Protein AF-A0A2V6CFI1-F1 (afdb_monomer_lite)

pLDDT: mean 78.22, std 7.59, range [49.97, 93.25]

Structure (mmCIF, N/CA/C/O backbone):
data_AF-A0A2V6CFI1-F1
#
_entry.id   AF-A0A2V6CFI1-F1
#
loop_
_atom_site.group_PDB
_atom_site.id
_atom_site.type_symbol
_atom_site.label_atom_id
_atom_site.label_alt_id
_atom_site.label_comp_id
_atom_site.label_asym_id
_atom_site.label_entity_id
_atom_site.label_seq_id
_atom_site.pdbx_PDB_ins_code
_atom_site.Cartn_x
_atom_site.Cartn_y
_atom_site.Cartn_z
_atom_site.occupancy
_atom_site.B_iso_or_equiv
_atom_site.auth_seq_id
_atom_site.auth_comp_id
_atom_site.auth_asym_id
_atom_site.auth_atom_id
_atom_site.pdbx_PDB_model_num
ATOM 1 N N . MET A 1 1 ? 37.613 -8.084 -34.112 1.00 51.12 1 MET A N 1
ATOM 2 C CA . MET A 1 1 ? 37.275 -7.897 -32.683 1.00 51.12 1 MET A CA 1
ATOM 3 C C . MET A 1 1 ? 35.882 -8.469 -32.490 1.00 51.12 1 MET A C 1
ATOM 5 O O . MET A 1 1 ? 34.967 -8.043 -33.179 1.00 51.12 1 MET A O 1
ATOM 9 N N . GLY A 1 2 ? 35.805 -9.615 -31.811 1.00 62.12 2 GLY A N 1
ATOM 10 C CA . GLY A 1 2 ? 34.852 -10.686 -32.124 1.00 62.12 2 GLY A CA 1
ATOM 11 C C . GLY A 1 2 ? 33.479 -10.558 -31.468 1.00 62.12 2 GLY A C 1
ATOM 12 O O . GLY A 1 2 ? 33.354 -10.073 -30.350 1.00 62.12 2 GLY A O 1
ATOM 13 N N . ASN A 1 3 ? 32.463 -11.115 -32.134 1.00 74.31 3 ASN A N 1
ATOM 14 C CA . ASN A 1 3 ? 31.070 -11.221 -31.670 1.00 74.31 3 ASN A CA 1
ATOM 15 C C . ASN A 1 3 ? 30.929 -11.716 -30.215 1.00 74.31 3 ASN A C 1
ATOM 17 O O . ASN A 1 3 ? 29.960 -11.390 -29.536 1.00 74.31 3 ASN A O 1
ATOM 21 N N . ARG A 1 4 ? 31.909 -12.483 -29.720 1.00 77.31 4 ARG A N 1
ATOM 22 C CA . ARG A 1 4 ? 31.962 -12.994 -28.346 1.00 77.31 4 ARG A CA 1
ATOM 23 C C . ARG A 1 4 ? 32.198 -11.894 -27.304 1.00 77.31 4 ARG A C 1
ATOM 25 O O . ARG A 1 4 ? 31.591 -11.955 -26.243 1.00 77.31 4 ARG A O 1
ATOM 32 N N . GLU A 1 5 ? 33.015 -10.885 -27.605 1.00 81.44 5 GLU A N 1
ATOM 33 C CA . GLU A 1 5 ? 33.216 -9.737 -26.708 1.00 81.44 5 GLU A CA 1
ATOM 34 C C . GLU A 1 5 ? 31.976 -8.846 -26.675 1.00 81.44 5 GLU A C 1
ATOM 36 O O . GLU A 1 5 ? 31.532 -8.486 -25.594 1.00 81.44 5 GLU A O 1
ATOM 41 N N . LEU A 1 6 ? 31.335 -8.599 -27.825 1.00 82.50 6 LEU A N 1
ATOM 42 C CA . LEU A 1 6 ? 30.073 -7.849 -27.884 1.00 82.50 6 LEU A CA 1
ATOM 43 C C . LEU A 1 6 ? 28.962 -8.522 -27.063 1.00 82.50 6 LEU A C 1
ATOM 45 O O . LEU A 1 6 ? 28.246 -7.841 -26.333 1.00 82.50 6 LEU A O 1
ATOM 49 N N . LEU A 1 7 ? 28.848 -9.854 -27.131 1.00 84.19 7 LEU A N 1
ATOM 50 C CA . LEU A 1 7 ? 27.891 -10.622 -26.326 1.00 84.19 7 LEU A CA 1
ATOM 51 C C . LEU A 1 7 ? 28.195 -10.543 -24.824 1.00 84.19 7 LEU A C 1
ATOM 53 O O . LEU A 1 7 ? 27.274 -10.390 -24.024 1.00 84.19 7 LEU A O 1
ATOM 57 N N . ILE A 1 8 ? 29.471 -10.620 -24.433 1.00 88.00 8 ILE A N 1
ATOM 58 C CA . ILE A 1 8 ? 29.876 -10.525 -23.025 1.00 88.00 8 ILE A CA 1
ATOM 59 C C . ILE A 1 8 ? 29.649 -9.103 -22.498 1.00 88.00 8 ILE A C 1
ATOM 61 O O . ILE A 1 8 ? 29.050 -8.944 -21.438 1.00 88.00 8 ILE A O 1
ATOM 65 N N . THR A 1 9 ? 30.045 -8.063 -23.237 1.00 87.88 9 THR A N 1
ATOM 66 C CA . THR A 1 9 ? 29.828 -6.663 -22.846 1.00 87.88 9 THR A CA 1
ATOM 67 C C . THR A 1 9 ? 28.337 -6.336 -22.758 1.00 87.88 9 THR A C 1
ATOM 69 O O . THR A 1 9 ? 27.906 -5.749 -21.767 1.00 87.88 9 THR A O 1
ATOM 72 N N . ALA A 1 10 ? 27.525 -6.771 -23.727 1.00 86.06 10 ALA A N 1
ATOM 73 C CA . ALA A 1 10 ? 26.072 -6.611 -23.674 1.00 86.06 10 ALA A CA 1
ATOM 74 C C . ALA A 1 10 ? 25.453 -7.363 -22.483 1.00 86.06 10 ALA A C 1
ATOM 76 O O . ALA A 1 10 ? 24.592 -6.818 -21.793 1.00 86.06 10 ALA A O 1
ATOM 77 N N . GLY A 1 11 ? 25.927 -8.581 -22.195 1.00 89.06 11 GLY A N 1
ATOM 78 C CA . GLY A 1 11 ? 25.495 -9.366 -21.038 1.00 89.06 11 GLY A CA 1
ATOM 79 C C . GLY A 1 11 ? 25.822 -8.687 -19.707 1.00 89.06 11 GLY A C 1
ATOM 80 O O . GLY A 1 11 ? 24.958 -8.585 -18.839 1.00 89.06 11 GLY A O 1
ATOM 81 N N . VAL A 1 12 ? 27.036 -8.151 -19.557 1.00 92.50 12 VAL A N 1
ATOM 82 C CA . VAL A 1 12 ? 27.448 -7.413 -18.353 1.00 92.50 12 VAL A CA 1
ATOM 83 C C . VAL A 1 12 ? 26.624 -6.136 -18.186 1.00 92.50 12 VAL A C 1
ATOM 85 O O . VAL A 1 12 ? 26.126 -5.885 -17.091 1.00 92.50 12 VAL A O 1
ATOM 88 N N . ILE A 1 13 ? 26.407 -5.365 -19.257 1.00 92.94 13 ILE A N 1
ATOM 89 C CA . ILE A 1 13 ? 25.560 -4.161 -19.217 1.00 92.94 13 ILE A CA 1
ATOM 90 C C . ILE A 1 13 ? 24.130 -4.519 -18.798 1.00 92.94 13 ILE A C 1
ATOM 92 O O . ILE A 1 13 ? 23.557 -3.838 -17.948 1.00 92.94 13 ILE A O 1
ATOM 96 N N . ALA A 1 14 ? 23.563 -5.600 -19.340 1.00 89.69 14 ALA A N 1
ATOM 97 C CA . ALA A 1 14 ? 22.226 -6.056 -18.975 1.00 89.69 14 ALA A CA 1
ATOM 98 C C . ALA A 1 14 ? 22.143 -6.464 -17.495 1.00 89.69 14 ALA A C 1
ATOM 100 O O . ALA A 1 14 ? 21.217 -6.049 -16.801 1.00 89.69 14 ALA A O 1
ATOM 101 N N . ILE A 1 15 ? 23.123 -7.219 -16.985 1.00 92.31 15 ILE A N 1
ATOM 102 C CA . ILE A 1 15 ? 23.173 -7.631 -15.573 1.00 92.31 15 ILE A CA 1
ATOM 103 C C . ILE A 1 15 ? 23.301 -6.412 -14.656 1.00 92.31 15 ILE A C 1
ATOM 105 O O . ILE A 1 15 ? 22.546 -6.289 -13.693 1.00 92.31 15 ILE A O 1
ATOM 109 N N . VAL A 1 16 ? 24.212 -5.486 -14.962 1.00 93.25 16 VAL A N 1
ATOM 110 C CA . VAL A 1 16 ? 24.395 -4.257 -14.176 1.00 93.25 16 VAL A CA 1
ATOM 111 C C . VAL A 1 16 ? 23.125 -3.405 -14.206 1.00 93.25 16 VAL A C 1
ATOM 113 O O . VAL A 1 16 ? 22.685 -2.931 -13.160 1.00 93.25 16 VAL A O 1
ATOM 116 N N . GLY A 1 17 ? 22.485 -3.266 -15.369 1.00 90.25 17 GLY A N 1
ATOM 117 C CA . GLY A 1 17 ? 21.214 -2.557 -15.512 1.00 90.25 17 GLY A CA 1
ATOM 118 C C . GLY A 1 17 ? 20.085 -3.191 -14.697 1.00 90.25 17 GLY A C 1
ATOM 119 O O . GLY A 1 17 ? 19.342 -2.483 -14.015 1.00 90.25 17 GLY A O 1
ATOM 120 N N . LEU A 1 18 ? 19.985 -4.524 -14.696 1.00 89.69 18 LEU A N 1
ATOM 121 C CA . LEU A 1 18 ? 19.015 -5.260 -13.883 1.00 89.69 18 LEU A CA 1
ATOM 122 C C . LEU A 1 18 ? 19.271 -5.074 -12.386 1.00 89.69 18 LEU A C 1
ATOM 124 O O . LEU A 1 18 ? 18.323 -4.845 -11.634 1.00 89.69 18 LEU A O 1
ATOM 128 N N . LEU A 1 19 ? 20.528 -5.137 -11.943 1.00 92.00 19 LEU A N 1
ATOM 129 C CA . LEU A 1 19 ? 20.889 -4.904 -10.544 1.00 92.00 19 LEU A CA 1
ATOM 130 C C . LEU A 1 19 ? 20.548 -3.477 -10.110 1.00 92.00 19 LEU A C 1
ATOM 132 O O . LEU A 1 19 ? 19.933 -3.290 -9.061 1.00 92.00 19 LEU A O 1
ATOM 136 N N . LEU A 1 20 ? 20.871 -2.479 -10.937 1.00 91.81 20 LEU A N 1
ATOM 137 C CA . LEU A 1 20 ? 20.554 -1.080 -10.658 1.00 91.81 20 LEU A CA 1
ATOM 138 C C . LEU A 1 20 ? 19.037 -0.859 -10.583 1.00 91.81 20 LEU A C 1
ATOM 140 O O . LEU A 1 20 ? 18.546 -0.216 -9.658 1.00 91.81 20 LEU A O 1
ATOM 144 N N . SER A 1 21 ? 18.281 -1.443 -11.516 1.00 84.94 21 SER A N 1
ATOM 145 C CA . SER A 1 21 ? 16.819 -1.364 -11.523 1.00 84.94 21 SER A CA 1
ATOM 146 C C . SER A 1 21 ? 16.208 -2.009 -10.275 1.00 84.94 21 SER A C 1
ATOM 148 O O . SER A 1 21 ? 15.317 -1.434 -9.649 1.00 84.94 21 SER A O 1
ATOM 150 N N . ASN A 1 22 ? 16.719 -3.168 -9.850 1.00 87.25 22 ASN A N 1
ATOM 151 C CA . ASN A 1 22 ? 16.283 -3.813 -8.610 1.00 87.25 22 ASN A CA 1
ATOM 152 C C . ASN A 1 22 ? 16.625 -2.973 -7.373 1.00 87.25 22 ASN A C 1
ATOM 154 O O . ASN A 1 22 ? 15.782 -2.823 -6.491 1.00 87.25 22 ASN A O 1
ATOM 158 N N . ALA A 1 23 ? 17.816 -2.372 -7.323 1.00 90.06 23 ALA A N 1
ATOM 159 C CA . ALA A 1 23 ? 18.216 -1.492 -6.228 1.00 90.06 23 ALA A CA 1
ATOM 160 C C . ALA A 1 23 ? 17.308 -0.254 -6.124 1.00 90.06 23 ALA A C 1
ATOM 162 O O . ALA A 1 23 ? 16.855 0.094 -5.033 1.00 90.06 23 ALA A O 1
ATOM 163 N N . VAL A 1 24 ? 16.973 0.376 -7.256 1.00 86.81 24 VAL A N 1
ATOM 164 C CA . VAL A 1 24 ? 16.030 1.505 -7.298 1.00 86.81 24 VAL A CA 1
ATOM 165 C C . VAL A 1 24 ? 14.632 1.074 -6.851 1.00 86.81 24 VAL A C 1
ATOM 167 O O . VAL A 1 24 ? 14.003 1.785 -6.071 1.00 86.81 24 VAL A O 1
ATOM 170 N N . ASN A 1 25 ? 14.152 -0.097 -7.282 1.00 83.06 25 ASN A N 1
ATOM 171 C CA . ASN A 1 25 ? 12.858 -0.626 -6.843 1.00 83.06 25 ASN A CA 1
ATOM 172 C C . ASN A 1 25 ? 12.817 -0.876 -5.328 1.00 83.06 25 ASN A C 1
ATOM 174 O O . ASN A 1 25 ? 11.849 -0.486 -4.676 1.00 83.06 25 ASN A O 1
ATOM 178 N N . LEU A 1 26 ? 13.878 -1.454 -4.759 1.00 86.81 26 LEU A N 1
ATOM 179 C CA . LEU A 1 26 ? 14.026 -1.650 -3.313 1.00 86.81 26 LEU A CA 1
ATOM 180 C C . LEU A 1 26 ? 13.993 -0.321 -2.548 1.00 86.81 26 LEU A C 1
ATOM 182 O O . LEU A 1 26 ? 13.267 -0.193 -1.562 1.00 86.81 26 LEU A O 1
ATOM 186 N N . LEU A 1 27 ? 14.736 0.685 -3.015 1.00 85.94 27 LEU A N 1
ATOM 187 C CA . LEU A 1 27 ? 14.740 2.017 -2.405 1.00 85.94 27 LEU A CA 1
ATOM 188 C C . LEU A 1 27 ? 13.374 2.702 -2.509 1.00 85.94 27 LEU A C 1
ATOM 190 O O . LEU A 1 27 ? 12.914 3.305 -1.538 1.00 85.94 27 LEU A O 1
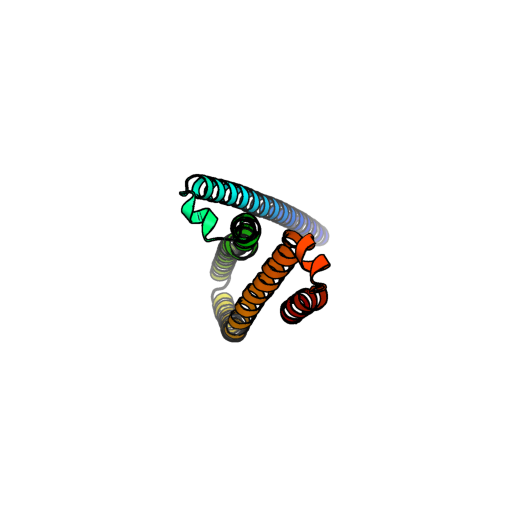ATOM 194 N N . ALA A 1 28 ? 12.706 2.590 -3.657 1.00 79.50 28 ALA A N 1
ATOM 195 C CA . ALA A 1 28 ? 11.371 3.137 -3.858 1.00 79.50 28 ALA A CA 1
ATOM 196 C C . ALA A 1 28 ? 10.347 2.477 -2.922 1.00 79.50 28 ALA A C 1
ATOM 198 O O . ALA A 1 28 ? 9.511 3.167 -2.339 1.00 79.50 28 ALA A O 1
ATOM 199 N N . GLU A 1 29 ? 10.437 1.161 -2.727 1.00 80.12 29 GLU A N 1
ATOM 200 C CA . GLU A 1 29 ? 9.574 0.426 -1.802 1.00 80.12 29 GLU A CA 1
ATOM 201 C C . GLU A 1 29 ? 9.821 0.820 -0.343 1.00 80.12 29 GLU A C 1
ATOM 203 O O . GLU A 1 29 ? 8.884 1.093 0.416 1.00 80.12 29 GLU A O 1
ATOM 208 N N . TYR A 1 30 ? 11.088 0.953 0.045 1.00 83.25 30 TYR A N 1
ATOM 209 C CA . TYR A 1 30 ? 11.452 1.441 1.370 1.00 83.25 30 TYR A CA 1
ATOM 210 C C . TYR A 1 30 ? 10.941 2.869 1.619 1.00 83.25 30 TYR A C 1
ATOM 212 O O . TYR A 1 30 ? 10.361 3.160 2.667 1.00 83.25 30 TYR A O 1
ATOM 220 N N . ALA A 1 31 ? 11.086 3.765 0.640 1.00 77.56 31 ALA A N 1
ATOM 221 C CA . ALA A 1 31 ? 10.560 5.119 0.741 1.00 77.56 31 ALA A CA 1
ATOM 222 C C . ALA A 1 31 ? 9.029 5.109 0.880 1.00 77.56 31 ALA A C 1
ATOM 224 O O . ALA A 1 31 ? 8.496 5.728 1.803 1.00 77.56 31 ALA A O 1
ATOM 225 N N . ARG A 1 32 ? 8.312 4.363 0.027 1.00 75.25 32 ARG A N 1
ATOM 226 C CA . ARG A 1 32 ? 6.842 4.242 0.065 1.00 75.25 32 ARG A CA 1
ATOM 227 C C . ARG A 1 32 ? 6.338 3.769 1.425 1.00 75.25 32 ARG A C 1
ATOM 229 O O . ARG A 1 32 ? 5.472 4.411 2.023 1.00 75.25 32 ARG A O 1
ATOM 236 N N . THR A 1 33 ? 6.905 2.682 1.937 1.00 75.50 33 THR A N 1
ATOM 237 C CA . THR A 1 33 ? 6.533 2.122 3.244 1.00 75.50 33 THR A CA 1
ATOM 238 C C . THR A 1 33 ? 6.835 3.096 4.383 1.00 75.50 33 THR A C 1
ATOM 240 O O . THR A 1 33 ? 6.008 3.282 5.282 1.00 75.50 33 THR A O 1
ATOM 243 N N . ARG A 1 34 ? 7.971 3.800 4.329 1.00 81.00 34 ARG A N 1
ATOM 244 C CA . ARG A 1 34 ? 8.311 4.839 5.308 1.00 81.00 34 ARG A CA 1
ATOM 245 C C . ARG A 1 34 ? 7.326 6.009 5.277 1.00 81.00 34 ARG A C 1
ATOM 247 O O . ARG A 1 34 ? 6.874 6.435 6.340 1.00 81.00 34 ARG A O 1
ATOM 254 N N . TYR A 1 35 ? 6.965 6.508 4.095 1.00 78.38 35 TYR A N 1
ATOM 255 C CA . TYR A 1 35 ? 5.982 7.585 3.938 1.00 78.38 35 TYR A CA 1
ATOM 256 C C . TYR A 1 35 ? 4.605 7.183 4.468 1.00 78.38 35 TYR A C 1
ATOM 258 O O . TYR A 1 35 ? 3.996 7.942 5.224 1.00 78.38 35 TYR A O 1
ATOM 266 N N . ALA A 1 36 ? 4.142 5.976 4.139 1.00 74.38 36 ALA A N 1
ATOM 267 C CA . ALA A 1 36 ? 2.868 5.462 4.627 1.00 74.38 36 ALA A CA 1
ATOM 268 C C . ALA A 1 36 ? 2.823 5.396 6.159 1.00 74.38 36 ALA A C 1
ATOM 270 O O . ALA A 1 36 ? 1.870 5.874 6.775 1.00 74.38 36 ALA A O 1
ATOM 271 N N . ASN A 1 37 ? 3.877 4.876 6.790 1.00 75.25 37 ASN A N 1
ATOM 272 C CA . ASN A 1 37 ? 3.956 4.783 8.246 1.00 75.25 37 ASN A CA 1
ATOM 273 C C . ASN A 1 37 ? 3.994 6.159 8.928 1.00 75.25 37 ASN A C 1
ATOM 275 O O . ASN A 1 37 ? 3.303 6.369 9.928 1.00 75.25 37 ASN A O 1
ATOM 279 N N . SER A 1 38 ? 4.739 7.115 8.369 1.00 79.81 38 SER A N 1
ATOM 280 C CA . SER A 1 38 ? 4.770 8.496 8.868 1.00 79.81 38 SER A CA 1
ATOM 281 C C . SER A 1 38 ? 3.401 9.175 8.760 1.00 79.81 38 SER A C 1
ATOM 283 O O . SER A 1 38 ? 2.950 9.820 9.708 1.00 79.81 38 SER A O 1
ATOM 285 N N . PHE A 1 39 ? 2.693 8.983 7.644 1.00 76.94 39 PHE A N 1
ATOM 286 C CA . PHE A 1 39 ? 1.339 9.509 7.473 1.00 76.94 39 PHE A CA 1
ATOM 287 C C . PHE A 1 39 ? 0.345 8.865 8.448 1.00 76.94 39 PHE A C 1
ATOM 289 O O . PHE A 1 39 ? -0.459 9.565 9.066 1.00 76.94 39 PHE A O 1
ATOM 296 N N . ALA A 1 40 ? 0.430 7.544 8.648 1.00 73.94 40 ALA A N 1
ATOM 297 C CA . ALA A 1 40 ? -0.384 6.834 9.632 1.00 73.94 40 ALA A CA 1
ATOM 298 C C . ALA A 1 40 ? -0.170 7.396 11.043 1.00 73.94 40 ALA A C 1
ATOM 300 O O . ALA A 1 40 ? -1.131 7.624 11.776 1.00 73.94 40 ALA A O 1
ATOM 301 N N . HIS A 1 41 ? 1.084 7.653 11.424 1.00 80.56 41 HIS A N 1
ATOM 302 C CA . HIS A 1 41 ? 1.416 8.269 12.706 1.00 80.56 41 HIS A CA 1
ATOM 303 C C . HIS A 1 41 ? 0.774 9.656 12.853 1.00 80.56 41 HIS A C 1
ATOM 305 O O . HIS A 1 41 ? 0.076 9.904 13.838 1.00 80.56 41 HIS A O 1
ATOM 311 N N . TRP A 1 42 ? 0.929 10.528 11.852 1.00 82.31 42 TRP A N 1
ATOM 312 C CA . TRP A 1 42 ? 0.320 11.860 11.862 1.00 82.31 42 TRP A CA 1
ATOM 313 C C . TRP A 1 42 ? -1.207 11.802 12.008 1.00 82.31 42 TRP A C 1
ATOM 315 O O . TRP A 1 42 ? -1.786 12.526 12.823 1.00 82.31 42 TRP A O 1
ATOM 325 N N . LEU A 1 43 ? -1.863 10.898 11.275 1.00 79.12 43 LEU A N 1
ATOM 326 C CA . LEU A 1 43 ? -3.315 10.743 11.310 1.00 79.12 43 LEU A CA 1
ATOM 327 C C . LEU A 1 43 ? -3.808 10.242 12.680 1.00 79.12 43 LEU A C 1
ATOM 329 O O . LEU A 1 43 ? -4.792 10.771 13.203 1.00 79.12 43 LEU A O 1
ATOM 333 N N . ARG A 1 44 ? -3.097 9.290 13.303 1.00 77.12 44 ARG A N 1
ATOM 334 C CA . ARG A 1 44 ? -3.391 8.805 14.668 1.00 77.12 44 ARG A CA 1
ATOM 335 C C . ARG A 1 44 ? -3.320 9.938 15.691 1.00 77.12 44 ARG A C 1
ATOM 337 O O . ARG A 1 44 ? -4.253 10.115 16.471 1.00 77.12 44 ARG A O 1
ATOM 344 N N . VAL A 1 45 ? -2.256 10.742 15.652 1.00 83.38 45 VAL A N 1
ATOM 345 C CA . VAL A 1 45 ? -2.065 11.879 16.571 1.00 83.38 45 VAL A CA 1
ATOM 346 C C . VAL A 1 45 ? -3.134 12.956 16.351 1.00 83.38 45 VAL A C 1
ATOM 348 O O . VAL A 1 45 ? -3.711 13.467 17.312 1.00 83.38 45 VAL A O 1
ATOM 351 N N . ARG A 1 46 ? -3.460 13.274 15.090 1.00 84.19 46 ARG A N 1
ATOM 352 C CA . ARG A 1 46 ? -4.517 14.234 14.724 1.00 84.19 46 ARG A CA 1
ATOM 353 C C . ARG A 1 46 ? -5.882 13.816 15.279 1.00 84.19 46 ARG A C 1
ATOM 355 O O . ARG A 1 46 ? -6.599 14.658 15.823 1.00 84.19 46 ARG A O 1
ATOM 362 N N . LEU A 1 47 ? -6.239 12.539 15.135 1.00 80.81 47 LEU A N 1
ATOM 363 C CA . LEU A 1 47 ? -7.513 11.994 15.609 1.00 80.81 47 LEU A CA 1
ATOM 364 C C . LEU A 1 47 ? -7.584 11.957 17.132 1.00 80.81 47 LEU A C 1
ATOM 366 O O . LEU A 1 47 ? -8.577 12.417 17.692 1.00 80.81 47 LEU A O 1
ATOM 370 N N . LEU A 1 48 ? -6.519 11.504 17.799 1.00 82.62 48 LEU A N 1
ATOM 371 C CA . LEU A 1 48 ? -6.452 11.497 19.258 1.00 82.62 48 LEU A CA 1
ATOM 372 C C . LEU A 1 48 ? -6.604 12.914 19.828 1.00 82.62 48 LEU A C 1
ATOM 374 O O . LEU A 1 48 ? -7.390 13.126 20.747 1.00 82.62 48 LEU A O 1
ATOM 378 N N . ARG A 1 49 ? -5.939 13.908 19.224 1.00 85.25 49 ARG A N 1
ATOM 379 C CA . ARG A 1 49 ? -6.055 15.313 19.639 1.00 85.25 49 ARG A CA 1
ATOM 380 C C . ARG A 1 49 ? -7.478 15.857 19.481 1.00 85.25 49 ARG A C 1
ATOM 382 O O . ARG A 1 49 ? -7.944 16.577 20.355 1.00 85.25 49 ARG A O 1
ATOM 389 N N . ARG A 1 50 ? -8.179 15.504 18.396 1.00 83.62 50 ARG A N 1
ATOM 390 C CA . ARG A 1 50 ? -9.591 15.885 18.201 1.00 83.62 50 ARG A CA 1
ATOM 391 C C . ARG A 1 50 ? -10.545 15.173 19.154 1.00 83.62 50 ARG A C 1
ATOM 393 O O . ARG A 1 50 ? -11.573 15.746 19.494 1.00 83.62 50 ARG A O 1
ATOM 400 N N . MET A 1 51 ? -10.247 13.936 19.541 1.00 81.50 51 MET A N 1
ATOM 401 C CA . MET A 1 51 ? -11.046 13.211 20.527 1.00 81.50 51 MET A CA 1
ATOM 402 C C . MET A 1 51 ? -10.855 13.796 21.924 1.00 81.50 51 MET A C 1
ATOM 404 O O . MET A 1 51 ? -11.838 14.006 22.620 1.00 81.50 51 MET A O 1
ATOM 408 N N . ALA A 1 52 ? -9.621 14.137 22.302 1.00 80.94 52 ALA A N 1
ATOM 409 C CA . ALA A 1 52 ? -9.318 14.753 23.592 1.00 80.94 52 ALA A CA 1
ATOM 410 C C . ALA A 1 52 ? -10.010 16.115 23.801 1.00 80.94 52 ALA A C 1
ATOM 412 O O . ALA A 1 52 ? -10.247 16.505 24.937 1.00 80.94 52 ALA A O 1
ATOM 413 N N . SER A 1 53 ? -10.359 16.828 22.724 1.00 84.56 53 SER A N 1
ATOM 414 C CA . SER A 1 53 ? -11.102 18.093 22.791 1.00 84.56 53 SER A CA 1
ATOM 415 C C . SER A 1 53 ? -12.631 17.935 22.801 1.00 84.56 53 SER A C 1
ATOM 417 O O . SER A 1 53 ? -13.331 18.942 22.738 1.00 84.56 53 SER A O 1
ATOM 419 N N . GLN A 1 54 ? -13.173 16.711 22.793 1.00 84.38 54 GLN A N 1
ATOM 420 C CA . GLN A 1 54 ? -14.625 16.484 22.835 1.00 84.38 54 GLN A CA 1
ATOM 421 C C . GLN A 1 54 ? -15.182 16.619 24.261 1.00 84.38 54 GLN A C 1
ATOM 423 O O . GLN A 1 54 ? -14.482 16.302 25.225 1.00 84.38 54 GLN A O 1
ATOM 428 N N . PRO A 1 55 ? -16.447 17.057 24.417 1.00 84.50 55 PRO A N 1
ATOM 429 C CA . PRO A 1 55 ? -17.079 17.180 25.724 1.00 84.50 55 PRO A CA 1
ATOM 430 C C . PRO A 1 55 ? -17.234 15.815 26.401 1.00 84.50 55 PRO A C 1
ATOM 432 O O . PRO A 1 55 ? -17.391 14.788 25.742 1.00 84.50 55 PRO A O 1
ATOM 435 N N . TYR A 1 56 ? -17.259 15.809 27.735 1.00 75.69 56 TYR A N 1
ATOM 436 C CA . TYR A 1 56 ? -17.336 14.583 28.538 1.00 75.69 56 TYR A CA 1
ATOM 437 C C . TYR A 1 56 ? -18.558 13.702 28.202 1.00 75.69 56 TYR A C 1
ATOM 439 O O . TYR A 1 56 ? -18.480 12.475 28.235 1.00 75.69 56 TYR A O 1
ATOM 447 N N . SER A 1 57 ? -19.666 14.315 27.769 1.00 79.75 57 SER A N 1
ATOM 448 C CA . SER A 1 57 ? -20.868 13.621 27.284 1.00 79.75 57 SER A CA 1
ATOM 449 C C . SER A 1 57 ? -20.606 12.674 26.105 1.00 79.75 57 SER A C 1
ATOM 451 O O . SER A 1 57 ? -21.272 11.647 25.986 1.00 79.75 57 SER A O 1
ATOM 453 N N . TYR A 1 58 ? -19.605 12.963 25.268 1.00 75.62 58 TYR A N 1
ATOM 454 C CA . TYR A 1 58 ? -19.202 12.111 24.148 1.00 75.62 58 TYR A CA 1
ATOM 455 C C . TYR A 1 58 ? -18.576 10.785 24.615 1.00 75.62 58 TYR A C 1
ATOM 457 O O . TYR A 1 58 ? -18.755 9.753 23.965 1.00 75.62 58 TYR A O 1
ATOM 465 N N . PHE A 1 59 ? -17.875 10.795 25.752 1.00 77.19 59 PHE A N 1
ATOM 466 C CA . PHE A 1 59 ? -17.258 9.602 26.339 1.00 77.19 59 PHE A CA 1
ATOM 467 C C . PHE A 1 59 ? -18.256 8.757 27.139 1.00 77.19 59 PHE A C 1
ATOM 469 O O . PHE A 1 59 ? -18.097 7.546 27.220 1.00 77.19 59 PHE A O 1
ATOM 476 N N . LEU A 1 60 ? -19.320 9.365 27.672 1.00 75.50 60 LEU A N 1
ATOM 477 C CA . LEU A 1 60 ? -20.389 8.655 28.387 1.00 75.50 60 LEU A CA 1
ATOM 478 C C . LEU A 1 60 ? -21.254 7.776 27.470 1.00 75.50 60 LEU A C 1
ATOM 480 O O . LEU A 1 60 ? -21.803 6.775 27.917 1.00 75.50 60 LEU A O 1
ATOM 484 N N . GLN A 1 61 ? -21.372 8.134 26.189 1.00 76.94 61 GLN A N 1
ATOM 485 C CA . GLN A 1 61 ? -22.193 7.403 25.216 1.00 76.94 61 GLN A CA 1
ATOM 486 C C . GLN A 1 61 ? -21.424 6.330 24.429 1.00 76.94 61 GLN A C 1
ATOM 488 O O . GLN A 1 61 ? -22.032 5.604 23.643 1.00 76.94 61 GLN A O 1
ATOM 493 N N . ARG A 1 62 ? -20.093 6.236 24.569 1.00 73.12 62 ARG A N 1
ATOM 494 C CA . ARG A 1 62 ? -19.261 5.345 23.744 1.00 73.12 62 ARG A CA 1
ATOM 495 C C . ARG A 1 62 ? -18.260 4.558 24.570 1.00 73.12 62 ARG A C 1
ATOM 497 O O . ARG A 1 62 ? -17.594 5.096 25.442 1.00 73.12 62 ARG A O 1
ATOM 504 N N . ASN A 1 63 ? -18.096 3.286 24.221 1.00 76.06 63 ASN A N 1
ATOM 505 C CA . ASN A 1 63 ? -17.101 2.428 24.843 1.00 76.06 63 ASN A CA 1
ATOM 506 C C . ASN A 1 63 ? -15.679 2.938 24.531 1.00 76.06 63 ASN A C 1
ATOM 508 O O . ASN A 1 63 ? -15.314 3.136 23.367 1.00 76.06 63 ASN A O 1
ATOM 512 N N . SER A 1 64 ? -14.858 3.116 25.568 1.00 74.00 64 SER A N 1
ATOM 513 C CA . SER A 1 64 ? -13.470 3.581 25.460 1.00 74.00 64 SER A CA 1
ATOM 514 C C . SER A 1 64 ? -12.628 2.762 24.487 1.00 74.00 64 SER A C 1
ATOM 516 O O . SER A 1 64 ? -11.766 3.315 23.804 1.00 74.00 64 SER A O 1
ATOM 518 N N . GLY A 1 65 ? -12.874 1.459 24.364 1.00 73.00 65 GLY A N 1
ATOM 519 C CA . GLY A 1 65 ? -12.109 0.665 23.413 1.00 73.00 65 GLY A CA 1
ATOM 520 C C . GLY A 1 65 ? -12.697 0.588 22.000 1.00 73.00 65 GLY A C 1
ATOM 521 O O . GLY A 1 65 ? -11.933 0.345 21.073 1.00 73.00 65 GLY A O 1
ATOM 522 N N . ASP A 1 66 ? -13.958 0.982 21.769 1.00 74.25 66 ASP A N 1
ATOM 523 C CA . ASP A 1 66 ? -14.409 1.311 20.401 1.00 74.25 66 ASP A CA 1
ATOM 524 C C . ASP A 1 66 ? -13.682 2.557 19.873 1.00 74.25 66 ASP A C 1
ATOM 526 O O . ASP A 1 66 ? -13.327 2.644 18.693 1.00 74.25 66 ASP A O 1
ATOM 530 N N . LEU A 1 67 ? -13.420 3.530 20.753 1.00 75.50 67 LEU A N 1
ATOM 531 C CA . LEU A 1 67 ? -12.615 4.711 20.431 1.00 75.50 67 LEU A CA 1
ATOM 532 C C . LEU A 1 67 ? -11.154 4.324 20.148 1.00 75.50 67 LEU A C 1
ATOM 534 O O . LEU A 1 67 ? -10.583 4.777 19.153 1.00 75.50 67 LEU A O 1
ATOM 538 N N . LEU A 1 68 ? -10.571 3.436 20.961 1.00 73.25 68 LEU A N 1
ATOM 539 C CA . LEU A 1 68 ? -9.215 2.922 20.747 1.00 73.25 68 LEU A CA 1
ATOM 540 C C . LEU A 1 68 ? -9.103 2.121 19.440 1.00 73.25 68 LEU A C 1
ATOM 542 O O . LEU A 1 68 ? -8.156 2.317 18.673 1.00 73.25 68 LEU A O 1
ATOM 546 N N . ARG A 1 69 ? -10.099 1.280 19.138 1.00 75.69 69 ARG A N 1
ATOM 547 C CA . ARG A 1 69 ? -10.191 0.512 17.892 1.00 75.69 69 ARG A CA 1
ATOM 548 C C . ARG A 1 69 ? -10.252 1.426 16.668 1.00 75.69 69 ARG A C 1
ATOM 550 O O . ARG A 1 69 ? -9.574 1.150 15.679 1.00 75.69 69 ARG A O 1
ATOM 557 N N . LYS A 1 70 ? -10.976 2.547 16.746 1.00 73.31 70 LYS A N 1
ATOM 558 C CA . LYS A 1 70 ? -10.992 3.564 15.679 1.00 73.31 70 LYS A CA 1
ATOM 559 C C . LYS A 1 70 ? -9.627 4.215 15.464 1.00 73.31 70 LYS A C 1
ATOM 561 O O . LYS A 1 70 ? -9.217 4.409 14.325 1.00 73.31 70 LYS A O 1
ATOM 566 N N . ILE A 1 71 ? -8.903 4.552 16.532 1.00 73.81 71 ILE A N 1
ATOM 567 C CA . ILE A 1 71 ? -7.601 5.223 16.401 1.00 73.81 71 ILE A CA 1
ATOM 568 C C . ILE A 1 71 ? -6.517 4.255 15.919 1.00 73.81 71 ILE A C 1
ATOM 570 O O . ILE A 1 71 ? -5.743 4.598 15.030 1.00 73.81 71 ILE A O 1
ATOM 574 N N . MET A 1 72 ? -6.418 3.062 16.503 1.00 72.75 72 MET A N 1
ATOM 575 C CA . MET A 1 72 ? -5.333 2.135 16.175 1.00 72.75 72 MET A CA 1
ATOM 576 C C . MET A 1 72 ? -5.680 1.236 14.992 1.00 72.75 72 MET A C 1
ATOM 578 O O . MET A 1 72 ? -4.893 1.147 14.051 1.00 72.75 72 MET A O 1
ATOM 582 N N . GLY A 1 73 ? -6.858 0.614 15.017 1.00 73.56 73 GLY A N 1
ATOM 583 C CA . GLY A 1 73 ? -7.301 -0.348 14.011 1.00 73.56 73 GLY A CA 1
ATOM 584 C C . GLY A 1 73 ? -7.710 0.320 12.706 1.00 73.56 73 GLY A C 1
ATOM 585 O O . GLY A 1 73 ? -7.102 0.059 11.669 1.00 73.56 73 GLY A O 1
ATOM 586 N N . ASP A 1 74 ? -8.698 1.217 12.741 1.00 75.31 74 ASP A N 1
ATOM 587 C CA . ASP A 1 74 ? -9.236 1.800 11.503 1.00 75.31 74 ASP A CA 1
ATOM 588 C C . ASP A 1 74 ? -8.215 2.682 10.779 1.00 75.31 74 ASP A C 1
ATOM 590 O O . ASP A 1 74 ? -8.125 2.609 9.554 1.00 75.31 74 ASP A O 1
ATOM 594 N N . VAL A 1 75 ? -7.391 3.448 11.507 1.00 76.69 75 VAL A N 1
ATOM 595 C CA . VAL A 1 75 ? -6.319 4.247 10.888 1.00 76.69 75 VAL A CA 1
ATOM 596 C C . VAL A 1 75 ? -5.258 3.355 10.253 1.00 76.69 75 VAL A C 1
ATOM 598 O O . VAL A 1 75 ? -4.862 3.613 9.120 1.00 76.69 75 VAL A O 1
ATOM 601 N N . SER A 1 76 ? -4.821 2.290 10.937 1.00 73.62 76 SER A N 1
ATOM 602 C CA . SER A 1 76 ? -3.848 1.359 10.355 1.00 73.62 76 SER A CA 1
ATOM 603 C C . SER A 1 76 ? -4.413 0.671 9.118 1.00 73.62 76 SER A C 1
ATOM 605 O O . SER A 1 76 ? -3.759 0.636 8.080 1.00 73.62 76 SER A O 1
ATOM 607 N N . ASN A 1 77 ? -5.657 0.194 9.194 1.00 74.25 77 ASN A N 1
ATOM 608 C CA . ASN A 1 77 ? -6.336 -0.429 8.065 1.00 74.25 77 ASN A CA 1
ATOM 609 C C . ASN A 1 77 ? -6.514 0.543 6.901 1.00 74.25 77 ASN A C 1
ATOM 611 O O . ASN A 1 77 ? -6.357 0.137 5.754 1.00 74.25 77 ASN A O 1
ATOM 615 N N . TYR A 1 78 ? -6.815 1.815 7.162 1.00 74.69 78 TYR A N 1
ATOM 616 C CA . TYR A 1 78 ? -6.913 2.833 6.121 1.00 74.69 78 TYR A CA 1
ATOM 617 C C . TYR A 1 78 ? -5.553 3.099 5.463 1.00 74.69 78 TYR A C 1
ATOM 619 O O . TYR A 1 78 ? -5.447 3.101 4.239 1.00 74.69 78 TYR A O 1
ATOM 627 N N . THR A 1 79 ? -4.483 3.261 6.243 1.00 74.50 79 THR A N 1
ATOM 628 C CA . THR A 1 79 ? -3.150 3.483 5.670 1.00 74.50 79 THR A CA 1
ATOM 629 C C . THR A 1 79 ? -2.673 2.272 4.861 1.00 74.50 79 THR A C 1
ATOM 631 O O . THR A 1 79 ? -2.223 2.439 3.729 1.00 74.50 79 THR A O 1
ATOM 634 N N . SER A 1 80 ? -2.825 1.057 5.388 1.00 70.75 80 SER A N 1
ATOM 635 C CA . SER A 1 80 ? -2.366 -0.167 4.722 1.00 70.75 80 SER A CA 1
ATOM 636 C C . SER A 1 80 ? -3.244 -0.595 3.548 1.00 70.75 80 SER A C 1
ATOM 638 O O . SER A 1 80 ? -2.717 -1.043 2.537 1.00 70.75 80 SER A O 1
ATOM 640 N N . SER A 1 81 ? -4.568 -0.442 3.647 1.00 71.25 81 SER A N 1
ATOM 641 C CA . SER A 1 81 ? -5.503 -0.949 2.627 1.00 71.25 81 SER A CA 1
ATOM 642 C C . SER A 1 81 ? -5.927 0.093 1.598 1.00 71.25 81 SER A C 1
ATOM 644 O O . SER A 1 81 ? -6.491 -0.278 0.574 1.00 71.25 81 SER A O 1
ATOM 646 N N . VAL A 1 82 ? -5.713 1.385 1.866 1.00 72.19 82 VAL A N 1
ATOM 647 C CA . VAL A 1 82 ? -6.166 2.471 0.984 1.00 72.19 82 VAL A CA 1
ATOM 648 C C . VAL A 1 82 ? -4.988 3.330 0.547 1.00 72.19 82 VAL A C 1
ATOM 650 O O . VAL A 1 82 ? -4.727 3.427 -0.646 1.00 72.19 82 VAL A O 1
ATOM 653 N N . LEU A 1 83 ? -4.237 3.911 1.488 1.00 75.69 83 LEU A N 1
ATOM 654 C CA . LEU A 1 83 ? -3.187 4.879 1.149 1.00 75.69 83 LEU A CA 1
ATOM 655 C C . LEU A 1 83 ? -2.003 4.250 0.403 1.00 75.69 83 LEU A C 1
ATOM 657 O O . LEU A 1 83 ? -1.596 4.764 -0.637 1.00 75.69 83 LEU A O 1
ATOM 661 N N . LEU A 1 84 ? -1.466 3.144 0.926 1.00 75.00 84 LEU A N 1
ATOM 662 C CA . LEU A 1 84 ? -0.379 2.392 0.293 1.00 75.00 84 LEU A CA 1
ATOM 663 C C . LEU A 1 84 ? -0.739 1.933 -1.128 1.00 75.00 84 LEU A C 1
ATOM 665 O O . LEU A 1 84 ? -0.022 2.301 -2.058 1.00 75.00 84 LEU A O 1
ATOM 669 N N . PRO A 1 85 ? -1.853 1.206 -1.342 1.00 74.81 85 PRO A N 1
ATOM 670 C CA . PRO A 1 85 ? -2.225 0.771 -2.682 1.00 74.81 85 PRO A CA 1
ATOM 671 C C . PRO A 1 85 ? -2.619 1.921 -3.617 1.00 74.81 85 PRO A C 1
ATOM 673 O O . PRO A 1 85 ? -2.406 1.788 -4.817 1.00 74.81 85 PRO A O 1
ATOM 676 N N . LEU A 1 86 ? -3.134 3.057 -3.128 1.00 74.44 86 LEU A N 1
ATOM 677 C CA . LEU A 1 86 ? -3.354 4.247 -3.967 1.00 74.44 86 LEU A CA 1
ATOM 678 C C . LEU A 1 86 ? -2.038 4.823 -4.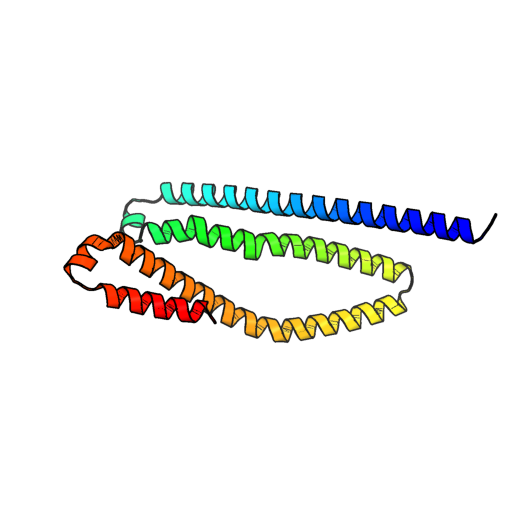495 1.00 74.44 86 LEU A C 1
ATOM 680 O O . LEU A 1 86 ? -1.913 5.060 -5.695 1.00 74.44 86 LEU A O 1
ATOM 684 N N . LEU A 1 87 ? -1.056 5.022 -3.611 1.00 74.50 87 LEU A N 1
ATOM 685 C CA . LEU A 1 87 ? 0.272 5.508 -3.994 1.00 74.50 87 LEU A CA 1
ATOM 686 C C . LEU A 1 87 ? 0.959 4.540 -4.965 1.00 74.50 87 LEU A C 1
ATOM 688 O O . LEU A 1 87 ? 1.541 4.977 -5.958 1.00 74.50 87 LEU A O 1
ATOM 692 N N . ASP A 1 88 ? 0.852 3.233 -4.711 1.00 77.19 88 ASP A N 1
ATOM 693 C CA . ASP A 1 88 ? 1.396 2.206 -5.601 1.00 77.19 88 ASP A CA 1
ATOM 694 C C . ASP A 1 88 ? 0.672 2.182 -6.958 1.00 77.19 88 ASP A C 1
ATOM 696 O O . ASP A 1 88 ? 1.313 2.121 -8.005 1.00 77.19 88 ASP A O 1
ATOM 700 N N . SER A 1 89 ? -0.656 2.331 -6.974 1.00 75.38 89 SER A N 1
ATOM 701 C CA . SER A 1 89 ? -1.445 2.374 -8.213 1.00 75.38 89 SER A CA 1
ATOM 702 C C . SER A 1 89 ? -1.064 3.557 -9.098 1.00 75.38 89 SER A C 1
ATOM 704 O O . SER A 1 89 ? -0.932 3.387 -10.306 1.00 75.38 89 SER A O 1
ATOM 706 N N . ILE A 1 90 ? -0.841 4.741 -8.517 1.00 76.31 90 ILE A N 1
ATOM 707 C CA . ILE A 1 90 ? -0.398 5.926 -9.266 1.00 76.31 90 ILE A CA 1
ATOM 708 C C . ILE A 1 90 ? 0.997 5.694 -9.853 1.00 76.31 90 ILE A C 1
ATOM 710 O O . ILE A 1 90 ? 1.217 5.957 -11.035 1.00 76.31 90 ILE A O 1
ATOM 714 N N . ALA A 1 91 ? 1.928 5.165 -9.053 1.00 76.88 91 ALA A N 1
ATOM 715 C CA . ALA A 1 91 ? 3.281 4.875 -9.515 1.00 76.88 91 ALA A CA 1
ATOM 716 C C . ALA A 1 91 ? 3.279 3.852 -10.662 1.00 76.88 91 ALA A C 1
ATOM 718 O O . ALA A 1 91 ? 3.888 4.092 -11.703 1.00 76.88 91 ALA A O 1
ATOM 719 N N . ARG A 1 92 ? 2.536 2.749 -10.514 1.00 80.06 92 A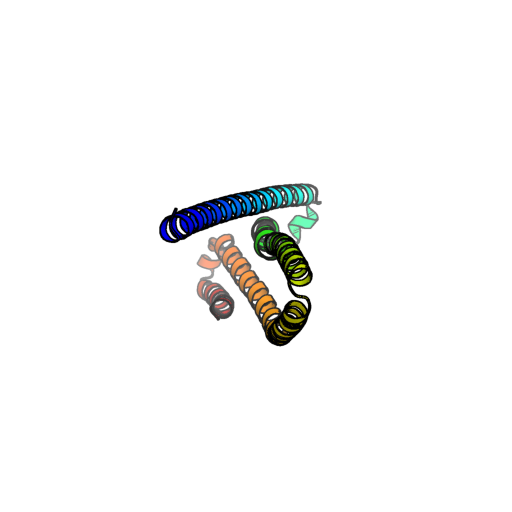RG A N 1
ATOM 720 C CA . ARG A 1 92 ? 2.397 1.719 -11.553 1.00 80.06 92 ARG A CA 1
ATOM 721 C C . ARG A 1 92 ? 1.690 2.234 -12.798 1.00 80.06 92 ARG A C 1
ATOM 723 O O . ARG A 1 92 ? 2.100 1.878 -13.898 1.00 80.06 92 ARG A O 1
ATOM 730 N N . ALA A 1 93 ? 0.662 3.069 -12.648 1.00 79.69 93 ALA A N 1
ATOM 731 C CA . ALA A 1 93 ? -0.023 3.689 -13.777 1.00 79.69 93 ALA A CA 1
ATOM 732 C C . ALA A 1 93 ? 0.929 4.587 -14.576 1.00 79.69 93 ALA A C 1
ATOM 734 O O . ALA A 1 93 ? 0.939 4.520 -15.803 1.00 79.69 93 ALA A O 1
ATOM 735 N N . LEU A 1 94 ? 1.781 5.362 -13.895 1.00 82.12 94 LEU A N 1
ATOM 736 C CA . LEU A 1 94 ? 2.806 6.175 -14.545 1.00 82.12 94 LEU A CA 1
ATOM 737 C C . LEU A 1 94 ? 3.837 5.307 -15.280 1.00 82.12 94 LEU A C 1
ATOM 739 O O . LEU A 1 94 ? 4.152 5.587 -16.432 1.00 82.12 94 LEU A O 1
ATOM 743 N N . THR A 1 95 ? 4.332 4.233 -14.654 1.00 82.19 95 THR A N 1
ATOM 744 C CA . THR A 1 95 ? 5.264 3.298 -15.307 1.00 82.19 95 THR A CA 1
ATOM 745 C C . THR A 1 95 ? 4.631 2.634 -16.528 1.00 82.19 95 THR A C 1
ATOM 747 O O . THR A 1 95 ? 5.257 2.572 -17.582 1.00 82.19 95 THR A O 1
ATOM 750 N N . ALA A 1 96 ? 3.381 2.179 -16.416 1.00 81.44 96 ALA A N 1
ATOM 751 C CA . ALA A 1 96 ? 2.640 1.597 -17.528 1.00 81.44 96 ALA A CA 1
ATOM 752 C C . ALA A 1 96 ? 2.446 2.607 -18.667 1.00 81.44 96 ALA A C 1
ATOM 754 O O . ALA A 1 96 ? 2.658 2.261 -19.824 1.00 81.44 96 ALA A O 1
ATOM 755 N N . ALA A 1 97 ? 2.114 3.863 -18.352 1.00 81.56 97 ALA A N 1
ATOM 756 C CA . ALA A 1 97 ? 2.006 4.929 -19.342 1.00 81.56 97 ALA A CA 1
ATOM 757 C C . ALA A 1 97 ? 3.346 5.192 -20.047 1.00 81.56 97 ALA A C 1
ATOM 759 O O . ALA A 1 97 ? 3.372 5.323 -21.267 1.00 81.56 97 ALA A O 1
ATOM 760 N N . LEU A 1 98 ? 4.459 5.206 -19.305 1.00 81.75 98 LEU A N 1
ATOM 761 C CA . LEU A 1 98 ? 5.798 5.368 -19.876 1.00 81.75 98 LEU A CA 1
ATOM 762 C C . LEU A 1 98 ? 6.159 4.210 -20.816 1.00 81.75 98 LEU A C 1
ATOM 764 O O . LEU A 1 98 ? 6.662 4.448 -21.908 1.00 81.75 98 LEU A O 1
ATOM 768 N N . LEU A 1 99 ? 5.869 2.969 -20.410 1.00 82.62 99 LEU A N 1
ATOM 769 C CA . LEU A 1 99 ? 6.092 1.773 -21.229 1.00 82.62 99 LEU A CA 1
ATOM 770 C C . LEU A 1 99 ? 5.222 1.767 -22.488 1.00 82.62 99 LEU A C 1
ATOM 772 O O . LEU A 1 99 ? 5.691 1.400 -23.560 1.00 82.62 99 LEU A O 1
ATOM 776 N N . LEU A 1 100 ? 3.960 2.184 -22.381 1.00 79.81 100 LEU A N 1
ATOM 777 C CA . LEU A 1 100 ? 3.084 2.324 -23.542 1.00 79.81 100 LEU A CA 1
ATOM 778 C C . LEU A 1 100 ? 3.595 3.416 -24.484 1.00 79.81 100 LEU A C 1
ATOM 780 O O . LEU A 1 100 ? 3.610 3.201 -25.691 1.00 79.81 100 LEU A O 1
ATOM 784 N N . ALA A 1 101 ? 4.058 4.550 -23.951 1.00 82.81 101 ALA A N 1
ATOM 785 C CA . ALA A 1 101 ? 4.623 5.635 -24.746 1.00 82.81 101 ALA A CA 1
ATOM 786 C C . ALA A 1 101 ? 5.896 5.202 -25.491 1.00 82.81 101 ALA A C 1
ATOM 788 O O . ALA A 1 101 ? 6.020 5.460 -26.688 1.00 82.81 101 ALA A O 1
ATOM 789 N N . THR A 1 102 ? 6.820 4.496 -24.828 1.00 81.50 102 THR A N 1
ATOM 790 C CA . THR A 1 102 ? 8.023 3.966 -25.490 1.00 81.50 102 THR A CA 1
ATOM 791 C C . THR A 1 102 ? 7.677 2.905 -26.528 1.00 81.50 102 THR A C 1
ATOM 793 O O . THR A 1 102 ? 8.239 2.921 -27.621 1.00 81.50 102 THR A O 1
ATOM 796 N N . LEU A 1 103 ? 6.714 2.027 -26.243 1.00 80.56 103 LEU A N 1
ATOM 797 C CA . LEU A 1 103 ? 6.261 1.019 -27.199 1.00 80.56 103 LEU A CA 1
ATOM 798 C C . LEU A 1 103 ? 5.617 1.658 -28.439 1.00 80.56 103 LEU A C 1
ATOM 800 O O . LEU A 1 103 ? 5.860 1.203 -29.555 1.00 80.56 103 LEU A O 1
ATOM 804 N N . PHE A 1 104 ? 4.853 2.738 -28.254 1.00 82.25 104 PHE A N 1
ATOM 805 C CA . PHE A 1 104 ? 4.236 3.490 -29.347 1.00 82.25 104 PHE A CA 1
ATOM 806 C C . PHE A 1 104 ? 5.276 4.173 -30.246 1.00 82.25 104 PHE A C 1
ATOM 808 O O . PHE A 1 104 ? 5.094 4.211 -31.460 1.00 82.25 104 PHE A O 1
ATOM 815 N N . LEU A 1 105 ? 6.379 4.664 -29.663 1.00 82.62 105 LEU A N 1
ATOM 816 C CA . LEU A 1 105 ? 7.506 5.244 -30.404 1.00 82.62 105 LEU A CA 1
ATOM 817 C C . LEU A 1 105 ? 8.279 4.202 -31.223 1.00 82.62 105 LEU A C 1
ATOM 819 O O . LEU A 1 105 ? 8.766 4.530 -32.301 1.00 82.62 105 LEU A O 1
ATOM 823 N N . VAL A 1 106 ? 8.405 2.966 -30.728 1.00 83.56 106 VAL A N 1
ATOM 824 C CA . VAL A 1 106 ? 9.121 1.900 -31.448 1.00 83.56 106 VAL A CA 1
ATOM 825 C C . VAL A 1 106 ? 8.243 1.301 -32.546 1.00 83.56 106 VAL A C 1
ATOM 827 O O . VAL A 1 106 ? 8.644 1.296 -33.708 1.00 83.56 106 VAL A O 1
ATOM 830 N N . GLN A 1 107 ? 7.056 0.786 -32.198 1.00 80.94 107 GLN A N 1
ATOM 831 C CA . GLN A 1 107 ? 6.141 0.144 -33.149 1.00 80.94 107 GLN A CA 1
ATOM 832 C C . GLN A 1 107 ? 4.659 0.331 -32.752 1.00 80.94 107 GLN A C 1
ATOM 834 O O . GLN A 1 107 ? 4.143 -0.398 -31.897 1.00 80.94 107 GLN A O 1
ATOM 839 N N . PRO A 1 108 ? 3.917 1.231 -33.429 1.00 79.00 108 PRO A N 1
ATOM 840 C CA . PRO A 1 108 ? 2.546 1.582 -33.047 1.00 79.00 108 PRO A CA 1
ATOM 841 C C . PRO A 1 108 ? 1.532 0.443 -33.246 1.00 79.00 108 PRO A C 1
ATOM 843 O O . PRO A 1 108 ? 0.553 0.358 -32.507 1.00 79.00 108 PRO A O 1
ATOM 846 N N . VAL A 1 109 ? 1.765 -0.474 -34.194 1.00 83.25 109 VAL A N 1
ATOM 847 C CA . VAL A 1 109 ? 0.859 -1.613 -34.449 1.00 83.25 109 VAL A CA 1
ATOM 848 C C . VAL A 1 109 ? 0.868 -2.596 -33.276 1.00 83.25 109 VAL A C 1
ATOM 850 O O . VAL A 1 109 ? -0.191 -2.973 -32.778 1.00 83.25 109 VAL A O 1
ATOM 853 N N . ILE A 1 110 ? 2.055 -2.967 -32.785 1.00 81.44 110 ILE A N 1
ATOM 854 C CA . ILE A 1 110 ? 2.191 -3.863 -31.626 1.00 81.44 110 ILE A CA 1
ATOM 855 C C . ILE A 1 110 ? 1.619 -3.196 -30.373 1.00 81.44 110 ILE A C 1
ATOM 857 O O . ILE A 1 110 ? 0.918 -3.848 -29.599 1.00 81.44 110 ILE A O 1
ATOM 861 N N . ALA A 1 111 ? 1.852 -1.890 -30.201 1.00 80.25 111 ALA A N 1
ATOM 862 C CA . ALA A 1 111 ? 1.297 -1.127 -29.090 1.00 80.25 111 ALA A CA 1
ATOM 863 C C . ALA A 1 111 ? -0.241 -1.164 -29.064 1.00 80.25 111 ALA A C 1
ATOM 865 O O . ALA A 1 111 ? -0.823 -1.360 -27.998 1.00 80.25 111 ALA A O 1
ATOM 866 N N . LEU A 1 112 ? -0.903 -1.037 -30.222 1.00 81.69 112 LEU A N 1
ATOM 867 C CA . LEU A 1 112 ? -2.365 -1.052 -30.314 1.00 81.69 112 LEU A CA 1
ATOM 868 C C . LEU A 1 112 ? -2.955 -2.415 -29.915 1.00 81.69 112 LEU A C 1
ATOM 870 O O . LEU A 1 112 ? -3.885 -2.473 -29.109 1.00 81.69 112 LEU A O 1
ATOM 874 N N . PHE A 1 113 ? -2.391 -3.513 -30.430 1.00 85.62 113 PHE A N 1
ATOM 875 C CA . PHE A 1 113 ? -2.832 -4.868 -30.079 1.00 85.62 113 PHE A CA 1
ATOM 876 C C . PHE A 1 113 ? -2.552 -5.203 -28.610 1.00 85.62 113 PHE A C 1
ATOM 878 O O . PHE A 1 113 ? -3.412 -5.780 -27.944 1.00 85.62 113 PHE A O 1
ATOM 885 N N . ALA A 1 114 ? -1.392 -4.805 -28.079 1.00 81.12 114 ALA A N 1
ATOM 886 C CA . ALA A 1 114 ? -1.055 -5.002 -26.672 1.00 81.12 114 ALA A CA 1
ATOM 887 C C . ALA A 1 114 ? -1.985 -4.201 -25.747 1.00 81.12 114 ALA A C 1
ATOM 889 O O . ALA A 1 114 ? -2.495 -4.748 -24.770 1.00 81.12 114 ALA A O 1
ATOM 890 N N . ALA A 1 115 ? -2.257 -2.933 -26.071 1.00 80.56 115 ALA A N 1
ATOM 891 C CA . ALA A 1 115 ? -3.160 -2.084 -25.302 1.00 80.56 115 ALA A CA 1
ATOM 892 C C . ALA A 1 115 ? -4.596 -2.626 -25.307 1.00 80.56 115 ALA A C 1
ATOM 894 O O . ALA A 1 115 ? -5.225 -2.701 -24.251 1.00 80.56 115 ALA A O 1
ATOM 895 N N . LEU A 1 116 ? -5.102 -3.057 -26.468 1.00 86.69 116 LEU A N 1
ATOM 896 C CA . LEU A 1 116 ? -6.435 -3.651 -26.574 1.00 86.69 116 LEU A CA 1
ATOM 897 C C . LEU A 1 116 ? -6.525 -4.991 -25.844 1.00 86.69 116 LEU A C 1
ATOM 899 O O . LEU A 1 116 ? -7.457 -5.179 -25.064 1.00 86.69 116 LEU A O 1
ATOM 903 N N . GLY A 1 117 ? -5.567 -5.896 -26.055 1.00 87.62 117 GLY A N 1
ATOM 904 C CA . GLY A 1 117 ? -5.563 -7.227 -25.445 1.00 87.62 117 GLY A CA 1
ATOM 905 C C . GLY A 1 117 ? -5.434 -7.175 -23.924 1.00 87.62 117 GLY A C 1
ATOM 906 O O . GLY A 1 117 ? -6.256 -7.744 -23.207 1.00 87.62 117 GLY A O 1
ATOM 907 N N . LEU A 1 118 ? -4.452 -6.428 -23.412 1.00 84.38 118 LEU A N 1
ATOM 908 C CA . LEU A 1 118 ? -4.276 -6.257 -21.969 1.00 84.38 118 LEU A CA 1
ATOM 909 C C . LEU A 1 118 ? -5.425 -5.453 -21.359 1.00 84.38 118 LEU A C 1
ATOM 911 O O . LEU A 1 118 ? -5.906 -5.810 -20.286 1.00 84.38 118 LEU A O 1
ATOM 915 N N . GLY A 1 119 ? -5.897 -4.408 -22.045 1.00 84.81 119 GLY A N 1
ATOM 916 C CA . GLY A 1 119 ? -6.994 -3.564 -21.580 1.00 84.81 119 GLY A CA 1
ATOM 917 C C . GLY A 1 119 ? -8.298 -4.340 -21.423 1.00 84.81 119 GLY A C 1
ATOM 918 O O . GLY A 1 119 ? -8.913 -4.295 -20.358 1.00 84.81 119 GLY A O 1
ATOM 919 N N . THR A 1 120 ? -8.701 -5.110 -22.437 1.00 86.81 120 THR A N 1
ATOM 920 C CA . THR A 1 120 ? -9.913 -5.945 -22.357 1.00 86.81 120 THR A CA 1
ATOM 921 C C . THR A 1 120 ? -9.780 -7.063 -21.332 1.00 86.81 120 THR A C 1
ATOM 923 O O . THR A 1 120 ? -10.724 -7.299 -20.574 1.00 86.81 120 THR A O 1
ATOM 926 N N . TYR A 1 121 ? -8.619 -7.712 -21.242 1.00 86.31 121 TYR A N 1
ATOM 927 C CA . TYR A 1 121 ? -8.363 -8.738 -20.233 1.00 86.31 121 TYR A CA 1
ATOM 928 C C . TYR A 1 121 ? -8.485 -8.180 -18.806 1.00 86.31 121 TYR A C 1
ATOM 930 O O . TYR A 1 121 ? -9.267 -8.695 -18.000 1.00 86.31 121 TYR A O 1
ATOM 938 N N . TYR A 1 122 ? -7.789 -7.076 -18.511 1.00 83.56 122 TYR A N 1
ATOM 939 C CA . TYR A 1 122 ? -7.863 -6.419 -17.206 1.00 83.56 122 TYR A CA 1
ATOM 940 C C . TYR A 1 122 ? -9.270 -5.916 -16.899 1.00 83.56 122 TYR A C 1
ATOM 942 O O . TYR A 1 122 ? -9.745 -6.106 -15.782 1.00 83.56 122 TYR A O 1
ATOM 950 N N . PHE A 1 123 ? -9.957 -5.316 -17.871 1.00 85.56 123 PHE A N 1
ATOM 951 C CA . PHE A 1 123 ? -11.321 -4.824 -17.691 1.00 85.56 123 PHE A CA 1
ATOM 952 C C . PHE A 1 123 ? -12.298 -5.956 -17.353 1.00 85.56 123 PHE A C 1
ATOM 954 O O . PHE A 1 123 ? -13.114 -5.832 -16.436 1.00 85.56 123 PHE A O 1
ATOM 961 N N . THR A 1 124 ? -12.180 -7.087 -18.049 1.00 85.38 124 THR A N 1
ATOM 962 C CA . THR A 1 124 ? -13.034 -8.260 -17.835 1.00 85.38 124 THR A CA 1
ATOM 963 C C . THR A 1 124 ? -12.808 -8.855 -16.448 1.00 85.38 124 THR A C 1
ATOM 965 O O . THR A 1 124 ? -13.768 -9.047 -15.698 1.00 85.38 124 THR A O 1
ATOM 968 N N . ILE A 1 125 ? -11.547 -9.067 -16.055 1.00 83.31 125 ILE A N 1
ATOM 969 C CA . ILE A 1 125 ? -11.212 -9.549 -14.707 1.00 83.31 125 ILE A CA 1
ATOM 970 C C . ILE A 1 125 ? -11.686 -8.560 -13.651 1.00 83.31 125 ILE A C 1
ATOM 972 O O . ILE A 1 125 ? -12.334 -8.961 -12.685 1.00 83.31 125 ILE A O 1
ATOM 976 N N . PHE A 1 126 ? -11.404 -7.270 -13.830 1.00 80.69 126 PHE A N 1
ATOM 977 C CA . PHE A 1 126 ? -11.763 -6.247 -12.860 1.00 80.69 126 PHE A CA 1
ATOM 978 C C . PHE A 1 126 ? -13.272 -6.222 -12.611 1.00 80.69 126 PHE A C 1
ATOM 980 O O . PHE A 1 126 ? -13.702 -6.190 -11.457 1.00 80.69 126 PHE A O 1
ATOM 987 N N . ARG A 1 127 ? -14.089 -6.303 -13.666 1.00 80.38 127 ARG A N 1
ATOM 988 C CA . ARG A 1 127 ? -15.552 -6.318 -13.550 1.00 80.38 127 ARG A CA 1
ATOM 989 C C . ARG A 1 127 ? -16.066 -7.562 -12.819 1.00 80.38 127 ARG A C 1
ATOM 991 O O . ARG A 1 127 ? -16.972 -7.443 -11.994 1.00 80.38 127 ARG A O 1
ATOM 998 N N . LEU A 1 128 ? -15.497 -8.734 -13.103 1.00 76.50 128 LEU A N 1
ATOM 999 C CA . LEU A 1 128 ? -15.894 -9.997 -12.471 1.00 76.50 128 LEU A CA 1
ATOM 1000 C C . LEU A 1 128 ? -15.483 -10.051 -10.992 1.00 76.50 128 LEU A C 1
ATOM 1002 O O . LEU A 1 128 ? -16.274 -10.452 -10.138 1.00 76.50 128 LEU A O 1
ATOM 1006 N N . LEU A 1 129 ? -14.267 -9.603 -10.673 1.00 70.31 129 LEU A N 1
ATOM 1007 C CA . LEU A 1 129 ? -13.703 -9.700 -9.327 1.00 70.31 129 LEU A CA 1
ATOM 1008 C C . LEU A 1 129 ? -14.183 -8.584 -8.388 1.00 70.31 129 LEU A C 1
ATOM 1010 O O . LEU A 1 129 ? -14.316 -8.817 -7.186 1.00 70.31 129 LEU A O 1
ATOM 1014 N N . SER A 1 130 ? -14.478 -7.388 -8.908 1.00 68.19 130 SER A N 1
ATOM 1015 C CA . SER A 1 130 ? -14.901 -6.245 -8.081 1.00 68.19 130 SER A CA 1
ATOM 1016 C C . SER A 1 130 ? -16.229 -6.484 -7.366 1.00 68.19 130 SER A C 1
ATOM 1018 O O . SER A 1 130 ? -16.367 -6.082 -6.212 1.00 68.19 130 SER A O 1
ATOM 1020 N N . ARG A 1 131 ? -17.180 -7.183 -8.003 1.00 63.75 131 ARG A N 1
ATOM 1021 C CA . ARG A 1 131 ? -18.471 -7.516 -7.376 1.00 63.75 131 ARG A CA 1
ATOM 1022 C C . ARG A 1 131 ? -18.294 -8.440 -6.170 1.00 63.75 131 ARG A C 1
ATOM 1024 O O . ARG A 1 131 ? -18.741 -8.104 -5.081 1.00 63.75 131 ARG A O 1
ATOM 1031 N N . LYS A 1 132 ? -17.545 -9.537 -6.331 1.00 60.88 132 LYS A N 1
ATOM 1032 C CA . LYS A 1 132 ? -17.267 -10.475 -5.228 1.00 60.88 132 LYS A CA 1
ATOM 1033 C C . LYS A 1 132 ? -16.442 -9.847 -4.100 1.00 60.88 132 LYS A C 1
ATOM 1035 O O . LYS A 1 132 ? -16.659 -10.158 -2.935 1.00 60.88 132 LYS A O 1
ATOM 1040 N N . ARG A 1 133 ? -15.495 -8.956 -4.419 1.00 59.59 133 ARG A N 1
ATOM 1041 C CA . ARG A 1 133 ? -14.610 -8.343 -3.411 1.00 59.59 133 ARG A CA 1
ATOM 1042 C C . ARG A 1 133 ? -15.324 -7.369 -2.475 1.00 59.59 133 ARG A C 1
ATOM 1044 O O . ARG A 1 133 ? -14.937 -7.283 -1.312 1.00 59.59 133 ARG A O 1
ATOM 1051 N N . GLN A 1 134 ? -16.322 -6.627 -2.954 1.00 59.62 134 GLN A N 1
ATOM 1052 C CA . GLN A 1 134 ? -17.012 -5.635 -2.122 1.00 59.62 134 GLN A CA 1
ATOM 1053 C C . GLN A 1 134 ? -17.904 -6.280 -1.056 1.00 59.62 134 GLN A C 1
ATOM 1055 O O . GLN A 1 134 ? -17.888 -5.822 0.085 1.00 59.62 134 GLN A O 1
ATOM 1060 N N . GLU A 1 135 ? -18.607 -7.362 -1.389 1.00 62.22 135 GLU A N 1
ATOM 1061 C CA . GLU A 1 135 ? -19.469 -8.082 -0.440 1.00 62.22 135 GLU A CA 1
ATOM 1062 C C . GLU A 1 135 ? -18.651 -8.762 0.668 1.00 62.22 135 GLU A C 1
ATOM 1064 O O . GLU A 1 135 ? -18.923 -8.571 1.854 1.00 62.22 135 GLU A O 1
ATOM 1069 N N . ILE A 1 136 ? -17.571 -9.459 0.297 1.00 61.31 136 ILE A N 1
ATOM 1070 C CA . ILE A 1 136 ? -16.698 -10.160 1.253 1.00 61.31 136 ILE A CA 1
ATOM 1071 C C . ILE A 1 136 ? -16.005 -9.170 2.204 1.00 61.31 136 ILE A C 1
ATOM 1073 O O . ILE A 1 136 ? -15.924 -9.401 3.409 1.00 61.31 136 ILE A O 1
ATOM 1077 N N . SER A 1 137 ? -15.542 -8.025 1.691 1.00 60.53 137 SER A N 1
ATOM 1078 C CA . SER A 1 137 ? -14.803 -7.041 2.494 1.00 60.53 137 SER A CA 1
ATOM 1079 C C . SER A 1 137 ? -15.678 -6.353 3.556 1.00 60.53 137 SER A C 1
ATOM 1081 O O . SER A 1 137 ? -15.203 -6.052 4.654 1.00 60.53 137 SER A O 1
ATOM 1083 N N . GLN A 1 138 ? -16.970 -6.140 3.274 1.00 65.88 138 GLN A N 1
ATOM 1084 C CA . GLN A 1 138 ? -17.919 -5.592 4.254 1.00 65.88 138 GLN A CA 1
ATOM 1085 C C . GLN A 1 138 ? -18.278 -6.616 5.342 1.00 65.88 138 GLN A C 1
ATOM 1087 O O . GLN A 1 138 ? -18.316 -6.261 6.527 1.00 65.88 138 GLN A O 1
ATOM 1092 N N . GLY A 1 139 ? -18.464 -7.885 4.961 1.00 65.06 139 GLY A N 1
ATOM 1093 C CA . GLY A 1 139 ? -18.689 -8.990 5.898 1.00 65.06 139 GLY A CA 1
ATOM 1094 C C . GLY A 1 139 ? -17.510 -9.197 6.851 1.00 65.06 139 GLY A C 1
ATOM 1095 O O . GLY A 1 139 ? -17.691 -9.218 8.068 1.00 65.06 139 GLY A O 1
ATOM 1096 N N . LEU A 1 140 ? -16.277 -9.214 6.331 1.00 64.88 140 LEU A N 1
ATOM 1097 C CA . LEU A 1 140 ? -15.085 -9.341 7.176 1.00 64.88 140 LEU A CA 1
ATOM 1098 C C . LEU A 1 140 ? -14.928 -8.164 8.145 1.00 64.88 140 LEU A C 1
ATOM 1100 O O . LEU A 1 140 ? -14.618 -8.378 9.315 1.00 64.88 140 LEU A O 1
ATOM 1104 N N . ARG A 1 141 ? -15.146 -6.915 7.702 1.00 63.38 141 ARG A N 1
ATOM 1105 C CA . ARG A 1 141 ? -14.993 -5.728 8.571 1.00 63.38 141 ARG A CA 1
ATOM 1106 C C . ARG A 1 141 ? -15.966 -5.714 9.745 1.00 63.38 141 ARG A C 1
ATOM 1108 O O . ARG A 1 141 ? -15.592 -5.274 10.837 1.00 63.38 141 ARG A O 1
ATOM 1115 N N . THR A 1 142 ?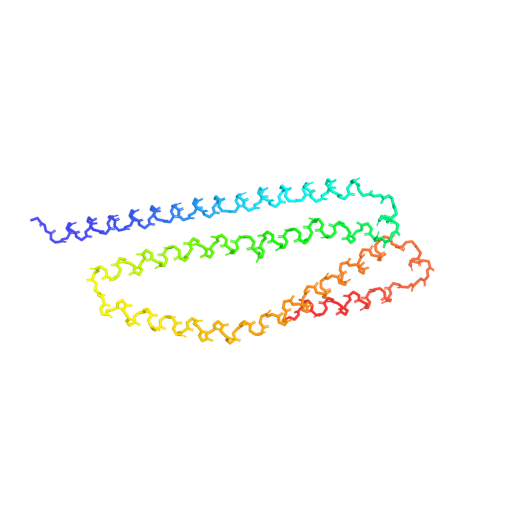 -17.202 -6.145 9.509 1.00 71.75 142 THR A N 1
ATOM 1116 C CA . THR A 1 142 ? -18.251 -6.210 10.535 1.00 71.75 142 THR A CA 1
ATOM 1117 C C . THR A 1 142 ? -17.998 -7.363 11.500 1.00 71.75 142 THR A C 1
ATOM 1119 O O . THR A 1 142 ? -18.010 -7.140 12.712 1.00 71.75 142 THR A O 1
ATOM 1122 N N . ALA A 1 143 ? -17.639 -8.545 10.989 1.00 66.69 143 ALA A N 1
ATOM 1123 C CA . ALA A 1 143 ? -17.280 -9.706 11.800 1.00 66.69 143 ALA A CA 1
ATOM 1124 C C . ALA A 1 143 ? -16.077 -9.426 12.716 1.00 66.69 143 ALA A C 1
ATOM 1126 O O . ALA A 1 143 ? -16.201 -9.545 13.934 1.00 66.69 143 ALA A O 1
ATOM 1127 N N . PHE A 1 144 ? -14.969 -8.906 12.168 1.00 71.31 144 PHE A N 1
ATOM 1128 C CA . PHE A 1 144 ? -13.799 -8.496 12.960 1.00 71.31 144 PHE A CA 1
ATOM 1129 C C . PHE A 1 144 ? -14.137 -7.443 14.021 1.00 71.31 144 PHE A C 1
ATOM 1131 O O . PHE A 1 144 ? -13.474 -7.362 15.055 1.00 71.31 144 PHE A O 1
ATOM 1138 N N . GLY A 1 145 ? -15.127 -6.587 13.753 1.00 72.31 145 GLY A N 1
ATOM 1139 C CA . GLY A 1 145 ? -15.555 -5.571 14.705 1.00 72.31 145 GLY A CA 1
ATOM 1140 C C . GLY A 1 145 ? -16.353 -6.094 15.869 1.00 72.31 145 GLY A C 1
ATOM 1141 O O . GLY A 1 145 ? -16.067 -5.696 16.996 1.00 72.31 145 GLY A O 1
ATOM 1142 N N . GLY A 1 146 ? -17.274 -7.015 15.607 1.00 72.25 146 GLY A N 1
ATOM 1143 C CA . GLY A 1 146 ? -17.983 -7.711 16.672 1.00 72.25 146 GLY A CA 1
ATOM 1144 C C . GLY A 1 146 ? -17.035 -8.550 17.527 1.00 72.25 146 GLY A C 1
ATOM 1145 O O . GLY A 1 146 ? -17.036 -8.371 18.740 1.00 72.25 146 GLY A O 1
ATOM 1146 N N . SER A 1 147 ? -16.125 -9.332 16.922 1.00 71.00 147 SER A N 1
ATOM 1147 C CA . SER A 1 147 ? -15.136 -10.119 17.683 1.00 71.00 147 SER A CA 1
ATOM 1148 C C . SER A 1 147 ? -14.289 -9.249 18.612 1.00 71.00 147 SER A C 1
ATOM 1150 O O . SER A 1 147 ? -14.042 -9.617 19.759 1.00 71.00 147 SER A O 1
ATOM 1152 N N . PHE A 1 148 ? -13.838 -8.084 18.132 1.00 74.25 148 PHE A N 1
ATOM 1153 C CA . PHE A 1 148 ? -13.020 -7.177 18.936 1.00 74.25 148 PHE A CA 1
ATOM 1154 C C . PHE A 1 148 ? -13.822 -6.542 20.079 1.00 74.25 148 PHE A C 1
ATOM 1156 O O . PHE A 1 148 ? -13.324 -6.462 21.199 1.00 74.25 148 PHE A O 1
ATOM 1163 N N . CYS A 1 149 ? -15.058 -6.112 19.810 1.00 78.69 149 CYS A N 1
ATOM 1164 C CA . CYS A 1 149 ? -15.939 -5.531 20.823 1.00 78.69 149 CYS A CA 1
ATOM 1165 C C . CYS A 1 149 ? -16.264 -6.555 21.924 1.00 78.69 149 CYS A C 1
ATOM 1167 O O . CYS A 1 149 ? -16.088 -6.260 23.105 1.00 78.69 149 CYS A O 1
ATOM 1169 N N . ASP A 1 150 ? -16.628 -7.780 21.537 1.00 75.81 150 ASP A N 1
ATOM 1170 C CA . ASP A 1 150 ? -17.008 -8.857 22.456 1.00 75.81 150 ASP A CA 1
ATOM 1171 C C . ASP A 1 150 ? -15.829 -9.305 23.328 1.00 75.81 150 ASP A C 1
ATOM 1173 O O . ASP A 1 150 ? -15.968 -9.425 24.548 1.00 75.81 150 ASP A O 1
ATOM 1177 N N . ALA A 1 151 ? -14.639 -9.465 22.737 1.00 77.69 151 ALA A N 1
ATOM 1178 C CA . ALA A 1 151 ? -13.421 -9.773 23.485 1.00 77.69 151 ALA A CA 1
ATOM 1179 C C . ALA A 1 151 ? -13.087 -8.671 24.498 1.00 77.69 151 ALA A C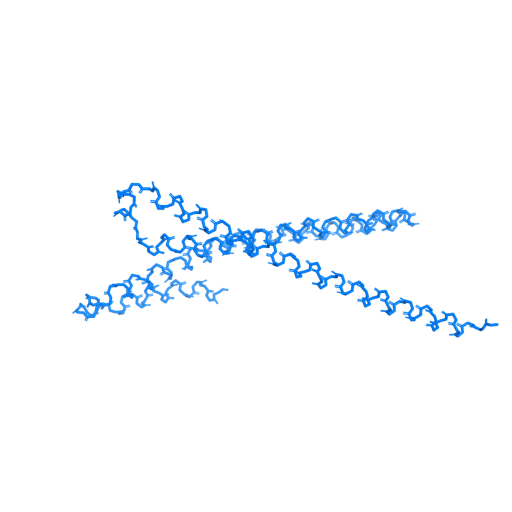 1
ATOM 1181 O O . ALA A 1 151 ? -12.754 -8.941 25.653 1.00 77.69 151 ALA A O 1
ATOM 1182 N N . GLN A 1 152 ? -13.212 -7.410 24.091 1.00 79.69 152 GLN A N 1
ATOM 1183 C CA . GLN A 1 152 ? -12.923 -6.280 24.960 1.00 79.69 152 GLN A CA 1
ATOM 1184 C C . GLN A 1 152 ? -13.948 -6.138 26.093 1.00 79.69 152 GLN A C 1
ATOM 1186 O O . GLN A 1 152 ? -13.580 -5.788 27.214 1.00 79.69 152 GLN A O 1
ATOM 1191 N N . GLN A 1 153 ? -15.223 -6.427 25.829 1.00 77.88 153 GLN A N 1
ATOM 1192 C CA . GLN A 1 153 ? -16.288 -6.397 26.827 1.00 77.88 153 GLN A CA 1
ATOM 1193 C C . GLN A 1 153 ? -16.137 -7.545 27.836 1.00 77.88 153 GLN A C 1
ATOM 1195 O O . GLN A 1 153 ? -16.280 -7.324 29.039 1.00 77.88 153 GLN A O 1
ATOM 1200 N N . MET A 1 154 ? -15.745 -8.735 27.370 1.00 81.38 154 MET A N 1
ATOM 1201 C CA . MET A 1 154 ? -15.442 -9.885 28.224 1.00 81.38 154 MET A CA 1
ATOM 1202 C C . MET A 1 154 ? -14.230 -9.628 29.130 1.00 81.38 154 MET A C 1
ATOM 1204 O O . MET A 1 154 ? -14.290 -9.875 30.334 1.00 81.38 154 MET A O 1
ATOM 1208 N N . LEU A 1 155 ? -13.137 -9.096 28.576 1.00 81.81 155 LEU A N 1
ATOM 1209 C CA . LEU A 1 155 ? -11.914 -8.819 29.335 1.00 81.81 155 LEU A CA 1
ATOM 1210 C C . LEU A 1 155 ? -12.074 -7.620 30.282 1.00 81.81 155 LEU A C 1
ATOM 1212 O O . LEU A 1 155 ? -11.609 -7.671 31.419 1.00 81.81 155 LEU A O 1
ATOM 1216 N N . GLY A 1 156 ? -12.777 -6.565 29.859 1.00 80.94 156 GLY A N 1
ATOM 1217 C CA . GLY A 1 156 ? -13.082 -5.407 30.706 1.00 80.94 156 GLY A CA 1
ATOM 1218 C C . GLY A 1 156 ? -14.087 -5.714 31.825 1.00 80.94 156 GLY A C 1
ATOM 1219 O O . GLY A 1 156 ? -14.022 -5.110 32.893 1.00 80.94 156 GLY A O 1
ATOM 1220 N N . GLY A 1 157 ? -14.987 -6.677 31.602 1.00 80.88 157 GLY A N 1
ATOM 1221 C CA . GLY A 1 157 ? -16.027 -7.124 32.535 1.00 80.88 157 GLY A CA 1
ATOM 1222 C C . GLY A 1 157 ? -15.735 -8.457 33.229 1.00 80.88 157 GLY A C 1
ATOM 1223 O O . GLY A 1 157 ? -16.659 -9.084 33.743 1.00 80.88 157 GLY A O 1
ATOM 1224 N N . ILE A 1 158 ? -14.480 -8.916 33.264 1.00 81.88 158 ILE A N 1
ATOM 1225 C CA . ILE A 1 158 ? -14.148 -10.294 33.669 1.00 81.88 158 ILE A CA 1
ATOM 1226 C C . ILE A 1 158 ? -14.631 -10.647 35.087 1.00 81.88 158 ILE A C 1
ATOM 1228 O O . ILE A 1 158 ? -15.056 -11.773 35.335 1.00 81.88 158 IL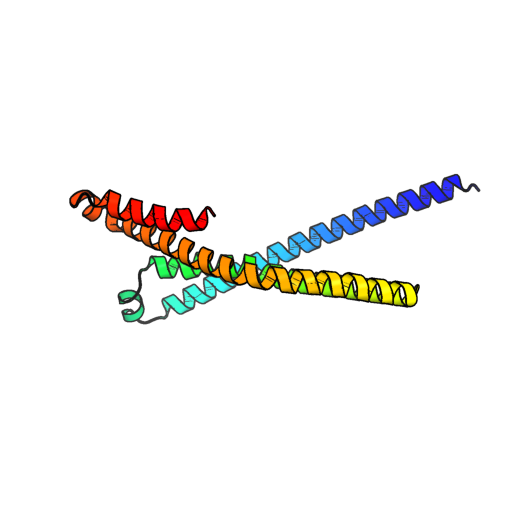E A O 1
ATOM 1232 N N . LYS A 1 159 ? -14.622 -9.676 36.014 1.00 78.12 159 LYS A N 1
ATOM 1233 C CA . LYS A 1 159 ? -15.056 -9.862 37.409 1.00 78.12 159 LYS A CA 1
ATOM 1234 C C . LYS A 1 159 ? -16.553 -10.209 37.511 1.00 78.12 159 LYS A C 1
ATOM 1236 O O . LYS A 1 159 ? -16.848 -11.295 38.003 1.00 78.12 159 LYS A O 1
ATOM 1241 N N . PRO A 1 160 ? -17.500 -9.370 37.042 1.00 79.44 160 PRO A N 1
ATOM 1242 C CA . PRO A 1 160 ? -18.922 -9.721 37.073 1.00 79.44 160 PRO A CA 1
ATOM 1243 C C . PRO A 1 160 ? -19.255 -10.945 36.209 1.00 79.44 160 PRO A C 1
ATOM 1245 O O . PRO A 1 160 ? -20.094 -11.750 36.599 1.00 79.44 160 PRO A O 1
ATOM 1248 N N . ILE A 1 161 ? -18.564 -11.154 35.084 1.00 80.31 161 ILE A N 1
ATOM 1249 C CA . ILE A 1 161 ? -18.800 -12.317 34.211 1.00 80.31 161 ILE A CA 1
ATOM 1250 C C . ILE A 1 161 ? -18.451 -13.637 34.918 1.00 80.31 161 ILE A C 1
ATOM 1252 O O . ILE A 1 161 ? -19.217 -14.596 34.830 1.00 80.31 161 ILE A O 1
ATOM 1256 N N . LYS A 1 162 ? -17.346 -13.671 35.675 1.00 80.56 162 LYS A N 1
ATOM 1257 C CA . LYS A 1 162 ? -16.952 -14.819 36.511 1.00 80.56 162 LYS A CA 1
ATOM 1258 C C . LYS A 1 162 ? -17.932 -15.075 37.656 1.00 80.56 162 LYS A C 1
ATOM 1260 O O . LYS A 1 162 ? -18.218 -16.227 37.966 1.00 80.56 162 LYS A O 1
ATOM 1265 N N . VAL A 1 163 ? -18.461 -14.014 38.265 1.00 82.50 163 VAL A N 1
ATOM 1266 C CA . VAL A 1 163 ? -19.453 -14.112 39.350 1.00 82.50 163 VAL A CA 1
ATOM 1267 C C . VAL A 1 163 ? -20.777 -14.687 38.842 1.00 82.50 163 VAL A C 1
ATOM 1269 O O . VAL A 1 163 ? -21.373 -15.528 39.507 1.00 82.50 163 VAL A O 1
ATOM 1272 N N . HIS A 1 164 ? -21.209 -14.291 37.644 1.00 83.50 164 HIS A N 1
ATOM 1273 C CA . HIS A 1 164 ? -22.451 -14.771 37.034 1.00 83.50 164 HIS A CA 1
ATOM 1274 C C . HIS A 1 164 ? -22.299 -16.062 36.212 1.00 83.50 164 HIS A C 1
ATOM 1276 O O . HIS A 1 164 ? -23.290 -16.519 35.648 1.00 83.50 164 HIS A O 1
ATOM 1282 N N . ARG A 1 165 ? -21.093 -16.653 36.129 1.00 82.38 165 ARG A N 1
ATOM 1283 C CA . ARG A 1 165 ? -20.782 -17.829 35.283 1.00 82.38 165 ARG A CA 1
ATOM 1284 C C . ARG A 1 165 ? -21.282 -17.691 33.836 1.00 82.38 165 ARG A C 1
ATOM 1286 O O . ARG A 1 165 ? -21.739 -18.647 33.219 1.00 82.38 165 ARG A O 1
ATOM 1293 N N . ALA A 1 166 ? -21.214 -16.477 33.292 1.00 81.44 166 ALA A N 1
ATOM 1294 C CA . ALA A 1 166 ? -21.720 -16.159 31.957 1.00 81.44 166 ALA A CA 1
ATOM 1295 C C . ALA A 1 166 ? -20.648 -16.319 30.858 1.00 81.44 166 ALA A C 1
ATOM 1297 O O . ALA A 1 166 ? -20.782 -15.749 29.775 1.00 81.44 166 ALA A O 1
ATOM 1298 N N . GLU A 1 167 ? -19.558 -17.049 31.120 1.00 82.19 167 GLU A N 1
ATOM 1299 C CA . GLU A 1 167 ? -18.403 -17.114 30.213 1.00 82.19 167 GLU A CA 1
ATOM 1300 C C . GLU A 1 167 ? -18.750 -17.751 28.864 1.00 82.19 167 GLU A C 1
ATOM 1302 O O . GLU A 1 167 ? -18.344 -17.232 27.824 1.00 82.19 167 GLU A O 1
ATOM 1307 N N . GLU A 1 168 ? -19.546 -18.827 28.864 1.00 83.31 168 GLU A N 1
ATOM 1308 C CA . GLU A 1 168 ? -19.968 -19.512 27.634 1.00 83.31 168 GLU A CA 1
ATOM 1309 C C . GLU A 1 168 ? -20.791 -18.611 26.704 1.00 83.31 168 GLU A C 1
ATOM 1311 O O . GLU A 1 168 ? -20.709 -18.731 25.480 1.00 83.31 168 GLU A O 1
ATOM 1316 N N . HIS A 1 169 ? -21.541 -17.656 27.257 1.00 81.56 169 HIS A N 1
ATOM 1317 C CA . HIS A 1 169 ? -22.320 -16.718 26.453 1.00 81.56 169 HIS A CA 1
ATOM 1318 C C . HIS A 1 169 ? -21.417 -15.766 25.652 1.00 81.56 169 HIS A C 1
ATOM 1320 O O . HIS A 1 169 ? -21.651 -15.526 24.469 1.00 81.56 169 HIS A O 1
ATOM 1326 N N . PHE A 1 170 ? -20.343 -15.259 26.263 1.00 76.31 170 PHE A N 1
ATOM 1327 C CA . PHE A 1 170 ? -19.384 -14.396 25.566 1.00 76.31 170 PHE A CA 1
ATOM 1328 C C . PHE A 1 170 ? -18.466 -15.189 24.626 1.00 76.31 170 PHE A C 1
ATOM 1330 O O . PHE A 1 170 ? -18.172 -14.726 23.524 1.00 76.31 170 PHE A O 1
ATOM 1337 N N . LEU A 1 171 ? -18.065 -16.403 25.018 1.00 81.88 171 LEU A N 1
ATOM 1338 C CA . LEU A 1 171 ? -17.271 -17.308 24.181 1.00 81.88 171 LEU A CA 1
ATOM 1339 C C . LEU A 1 171 ? -18.026 -17.746 22.920 1.00 81.88 171 LEU A C 1
ATOM 1341 O O . LEU A 1 171 ? -17.443 -17.742 21.838 1.00 81.88 171 LEU A O 1
ATOM 1345 N N . SER A 1 172 ? -19.317 -18.072 23.028 1.00 82.31 172 SER A N 1
ATOM 1346 C CA . SER A 1 172 ? -20.144 -18.452 21.872 1.00 82.31 172 SER A CA 1
ATOM 1347 C C . SER A 1 172 ? -20.357 -17.291 20.897 1.00 82.31 172 SER A C 1
ATOM 1349 O O . SER A 1 172 ? -20.246 -17.487 19.685 1.00 82.31 172 SER A O 1
ATOM 1351 N N . ARG A 1 173 ? -20.565 -16.064 21.397 1.00 79.19 173 ARG A N 1
ATOM 1352 C CA . ARG A 1 173 ? -20.604 -14.853 20.559 1.00 79.19 173 ARG A CA 1
ATOM 1353 C C . ARG A 1 173 ? -19.284 -14.620 19.831 1.00 79.19 173 ARG A C 1
ATOM 1355 O O . ARG A 1 173 ? -19.273 -14.510 18.606 1.00 79.19 173 ARG A O 1
ATOM 1362 N N . PHE A 1 174 ? -18.165 -14.642 20.552 1.00 77.94 174 PHE A N 1
ATOM 1363 C CA . PHE A 1 174 ? -16.843 -14.491 19.945 1.00 77.94 174 PHE A CA 1
ATOM 1364 C C . PHE A 1 174 ? -16.567 -15.569 18.884 1.00 77.94 174 PHE A C 1
ATOM 1366 O O . PHE A 1 174 ? -16.080 -15.250 17.800 1.00 77.94 174 PHE A O 1
ATOM 1373 N N . ALA A 1 175 ? -16.930 -16.827 19.153 1.00 80.31 175 ALA A N 1
ATOM 1374 C CA . ALA A 1 175 ? -16.784 -17.929 18.205 1.00 80.31 175 ALA A CA 1
ATOM 1375 C C . ALA A 1 175 ? -17.608 -17.711 16.925 1.00 80.31 175 ALA A C 1
ATOM 1377 O O . ALA A 1 175 ? -17.091 -17.924 15.829 1.00 80.31 175 ALA A O 1
ATOM 1378 N N . GLY A 1 176 ? -18.846 -17.219 17.041 1.00 78.06 176 GLY A N 1
ATOM 1379 C CA . GLY A 1 176 ? -19.691 -16.895 15.890 1.00 78.06 176 GLY A CA 1
ATOM 1380 C C . GLY A 1 176 ? -19.083 -15.814 14.993 1.00 78.06 176 GLY A C 1
ATOM 1381 O O . GLY A 1 176 ? -18.997 -15.987 13.778 1.00 78.06 176 GLY A O 1
ATOM 1382 N N . HIS A 1 177 ? -18.580 -14.726 15.582 1.00 73.88 177 HIS A N 1
ATOM 1383 C CA . HIS A 1 177 ? -17.915 -13.667 14.819 1.00 73.88 177 HIS A CA 1
ATOM 1384 C C . HIS A 1 177 ? -16.545 -14.106 14.262 1.00 73.88 177 HIS A C 1
ATOM 1386 O O . HIS A 1 177 ? -16.180 -13.728 13.149 1.00 73.88 177 HIS A O 1
ATOM 1392 N N . SER A 1 178 ? -15.799 -14.946 14.988 1.00 71.12 178 SER A N 1
ATOM 1393 C CA . SER A 1 178 ? -14.512 -15.494 14.542 1.00 71.12 178 SER A CA 1
ATOM 1394 C C . SER A 1 178 ? -14.658 -16.497 13.396 1.00 71.12 178 SER A C 1
ATOM 1396 O O . SER A 1 178 ? -13.778 -16.560 12.540 1.00 71.12 178 SER A O 1
ATOM 1398 N N . ALA A 1 179 ? -15.752 -17.261 13.343 1.00 74.38 179 ALA A N 1
ATOM 1399 C CA . ALA A 1 179 ? -16.002 -18.218 12.265 1.00 74.38 179 ALA A CA 1
ATOM 1400 C C . ALA A 1 179 ? -16.174 -17.519 10.905 1.00 74.38 179 ALA A C 1
ATOM 1402 O O . ALA A 1 179 ? -15.679 -18.010 9.897 1.00 74.38 179 ALA A O 1
ATOM 1403 N N . VAL A 1 180 ? -16.797 -16.336 10.888 1.00 69.62 180 VAL A N 1
ATOM 1404 C CA . VAL A 1 180 ? -16.971 -15.516 9.673 1.00 69.62 180 VAL A CA 1
ATOM 1405 C C . VAL A 1 180 ? -15.650 -14.897 9.202 1.00 69.62 180 VAL A C 1
ATOM 1407 O O . VAL A 1 180 ? -15.479 -14.621 8.023 1.00 69.62 180 VAL A O 1
ATOM 1410 N N . VAL A 1 181 ? -14.699 -14.686 10.114 1.00 61.34 181 VAL A N 1
ATOM 1411 C CA . VAL A 1 181 ? -13.349 -14.195 9.792 1.00 61.34 181 VAL A CA 1
ATOM 1412 C C . VAL A 1 181 ? -12.437 -15.308 9.259 1.00 61.34 181 VAL A C 1
ATOM 1414 O O . VAL A 1 181 ? -11.477 -15.020 8.550 1.00 61.34 181 VAL A O 1
ATOM 1417 N N . ALA A 1 182 ? -12.713 -16.565 9.616 1.00 59.56 182 ALA A N 1
ATOM 1418 C CA . ALA A 1 182 ? -11.930 -17.725 9.196 1.00 59.56 182 ALA A CA 1
ATOM 1419 C C . ALA A 1 182 ? -12.282 -18.244 7.784 1.00 59.56 182 ALA A C 1
ATOM 1421 O O . ALA A 1 182 ? -11.556 -19.095 7.270 1.00 59.56 182 ALA A O 1
ATOM 1422 N N . GLN A 1 183 ? -13.378 -17.761 7.185 1.00 49.97 183 GLN A N 1
ATOM 1423 C CA . GLN A 1 183 ? -13.808 -18.067 5.811 1.00 49.97 183 GLN A CA 1
ATOM 1424 C C . GLN A 1 183 ? -13.238 -17.069 4.800 1.00 49.97 183 GLN A C 1
ATOM 1426 O O . GLN A 1 183 ? -12.898 -17.520 3.683 1.00 49.97 183 GLN A O 1
#

Secondary structure (DSSP, 8-state):
--HHHHHHHHHHHHHHHHHHHHHHHHHHHHHHHHHHHHHHHHHHHHHHHHHHTS-HHHHHTS-HHHHHHIIIIIHHHHIIIIIHHHHHHHHHHHHHHHHHHHHHHH-HHHHHHHHHHHHHHHHHHHHHHHHHHHHHHHHHHHHHHHHHHHHHHHHHTHHHHHHTT-HHHHHHHHHHHHHHH--

Radius of gyration: 26.15 Å; chains: 1; bounding box: 60×38×74 Å

Sequence (183 aa):
MGNRELLITAGVIAIVGLLLSNAVNLLAEYARTRYANSFAHWLRVRLLRRMASQPYSYFLQRNSGDLLRKIMGDVSNYTSSVLLPLLDSIARALTAALLLATLFLVQPVIALFAALGLGTYYFTIFRLLSRKRQEISQGLRTAFGGSFCDAQQMLGGIKPIKVHRAEEHFLSRFAGHSAVVAQ

Foldseek 3Di:
DDPVVVVVVVVVVVVVVVVVVVVVVVVVVVVLVVVLVVVLVVQLVVLVVVVVPDDPVVPVVDDPVVSVCCSPPVSVCCSVVPVSVVVVVVVVVVVVVVVLVVCCVVPVVVSVCCCVVVVVVCVVCCVVVVVVVVVLVVQLVVLVVQLSVLVCCCVVCVVVCVVVVVVVVSVVSNVVSVVSNVD